Protein AF-A0A4C1YUB8-F1 (afdb_monomer)

Foldseek 3Di:
DDPPCVLPDPLVVQQPDPPPVSRDDPVRSCVRPVNVVVLVVCQQPPDPQWDDDPPDDIGGHPDSDDDDPDDDDCVVVVVCPDPVVVVVVVVVCVVPPPPPPPPDD

pLDDT: mean 71.72, std 16.88, range [38.31, 91.25]

InterPro domains:
  IPR011009 Protein kinase-like domain superfamily [SSF56112] (13-59)

Secondary structure (DSSP, 8-state):
----GGGGS-HHHHHS-SSGGGSPPHHHHHTSHHHHHHHHHIIIII-SS-EE-TTSPEE--S-SSPPPSS---GGGGGG--SHHHHHHHHHHGGGT-SSSSSS--

Radius of gyration: 21.72 Å; Cα contacts (8 Å, |Δi|>4): 40; chains: 1; bounding box: 48×28×66 Å

Mean predicted aligned error: 14.35 Å

Structure (mmCIF, N/CA/C/O backbone):
data_AF-A0A4C1YUB8-F1
#
_entry.id   AF-A0A4C1YUB8-F1
#
loop_
_atom_site.group_PDB
_atom_site.id
_atom_site.type_symbol
_atom_site.label_atom_id
_atom_site.label_alt_id
_atom_site.label_comp_i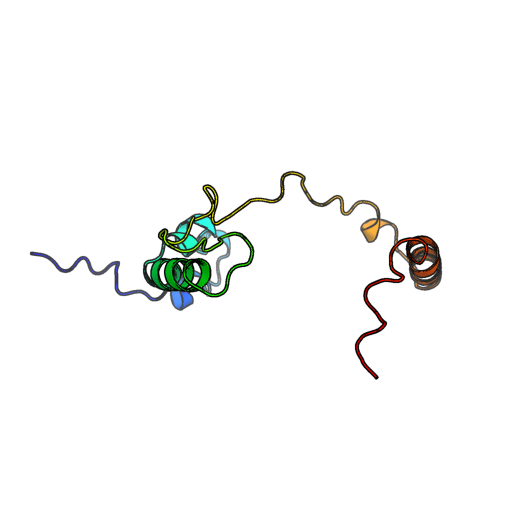d
_atom_site.label_asym_id
_atom_site.label_entity_id
_atom_site.label_seq_id
_atom_site.pdbx_PDB_ins_code
_atom_site.Cartn_x
_atom_site.Cartn_y
_atom_site.Cartn_z
_atom_site.occupancy
_atom_site.B_iso_or_equiv
_atom_site.auth_seq_id
_atom_site.auth_comp_id
_atom_site.auth_asym_id
_atom_site.auth_atom_id
_atom_site.pdbx_PDB_model_num
ATOM 1 N N . MET A 1 1 ? -12.375 3.817 -34.882 1.00 39.41 1 MET A N 1
ATOM 2 C CA . MET A 1 1 ? -11.783 3.456 -33.575 1.00 39.41 1 MET A CA 1
ATOM 3 C C . MET A 1 1 ? -12.308 4.416 -32.517 1.00 39.41 1 MET A C 1
ATOM 5 O O . MET A 1 1 ? -11.920 5.580 -32.511 1.00 39.41 1 MET A O 1
ATOM 9 N N . GLY A 1 2 ? -13.265 3.977 -31.698 1.00 42.62 2 GLY A N 1
ATOM 10 C CA . GLY A 1 2 ? -13.832 4.799 -30.629 1.00 42.62 2 GLY A CA 1
ATOM 11 C C . GLY A 1 2 ? -12.793 5.045 -29.542 1.00 42.62 2 GLY A C 1
ATOM 12 O O . GLY A 1 2 ? -12.220 4.102 -29.009 1.00 42.62 2 GLY A O 1
ATOM 13 N N . ARG A 1 3 ? -12.528 6.313 -29.221 1.00 48.56 3 ARG A N 1
ATOM 14 C CA . ARG A 1 3 ? -11.813 6.661 -27.992 1.00 48.56 3 ARG A CA 1
ATOM 15 C C . ARG A 1 3 ? -12.766 6.361 -26.837 1.00 48.56 3 ARG A C 1
ATOM 17 O O . ARG A 1 3 ? -13.753 7.073 -26.657 1.00 48.56 3 ARG A O 1
ATOM 24 N N . ASN A 1 4 ? -12.515 5.266 -26.127 1.00 43.66 4 ASN A N 1
ATOM 25 C CA . ASN A 1 4 ? -13.283 4.858 -24.956 1.00 43.66 4 ASN A CA 1
ATOM 26 C C . ASN A 1 4 ? -13.183 5.980 -23.914 1.00 43.66 4 ASN A C 1
ATOM 28 O O . ASN A 1 4 ? -12.116 6.226 -23.361 1.00 43.66 4 ASN A O 1
ATOM 32 N N . LYS A 1 5 ? -14.284 6.701 -23.675 1.00 45.94 5 LYS A N 1
ATOM 33 C CA . LYS A 1 5 ? -14.333 7.901 -22.814 1.00 45.94 5 LYS A CA 1
ATOM 34 C C . LYS A 1 5 ? -14.037 7.629 -21.326 1.00 45.94 5 LYS A C 1
ATOM 36 O O . LYS A 1 5 ? -14.067 8.552 -20.521 1.00 45.94 5 LYS A O 1
ATOM 41 N N . THR A 1 6 ? -13.751 6.385 -20.952 1.00 50.81 6 THR A N 1
ATOM 42 C CA . THR A 1 6 ? -13.399 5.955 -19.593 1.00 50.81 6 THR A CA 1
ATOM 43 C C . THR A 1 6 ? -11.931 6.189 -19.235 1.00 50.81 6 THR A C 1
ATOM 45 O O . THR A 1 6 ? -11.616 6.254 -18.054 1.00 50.81 6 THR A O 1
ATOM 48 N N . SER A 1 7 ? -11.036 6.408 -20.206 1.00 51.00 7 SER A N 1
ATOM 49 C CA . SER A 1 7 ? -9.611 6.685 -19.948 1.00 51.00 7 SER A CA 1
ATOM 50 C C . SER A 1 7 ? -9.310 8.135 -19.538 1.00 51.00 7 SER A C 1
ATOM 52 O O . SER A 1 7 ? -8.147 8.524 -19.480 1.00 51.00 7 SER A O 1
ATOM 54 N N . GLN A 1 8 ? -10.336 8.967 -19.331 1.00 49.91 8 GLN A N 1
ATOM 55 C CA . GLN A 1 8 ? -10.185 10.419 -19.189 1.00 49.91 8 GLN A CA 1
ATOM 56 C C . GLN A 1 8 ? -10.784 10.984 -17.894 1.00 49.91 8 GLN A C 1
ATOM 58 O O . GLN A 1 8 ? -10.786 12.198 -17.718 1.00 49.91 8 GLN A O 1
ATOM 63 N N . ILE A 1 9 ? -11.268 10.132 -16.983 1.00 56.59 9 ILE A N 1
ATOM 64 C CA . ILE A 1 9 ? -11.622 10.548 -15.619 1.00 56.59 9 ILE A CA 1
ATOM 65 C C . ILE A 1 9 ? -10.382 10.321 -14.755 1.00 56.59 9 ILE A C 1
ATOM 67 O O . ILE A 1 9 ? -10.076 9.164 -14.462 1.00 56.59 9 ILE A O 1
ATOM 71 N N . PRO A 1 10 ? -9.646 11.369 -14.353 1.00 60.22 10 PRO A N 1
ATOM 72 C CA . PRO A 1 10 ? -8.462 11.158 -13.545 1.00 60.22 10 PRO A CA 1
ATOM 73 C C . PRO A 1 10 ? -8.840 10.549 -12.186 1.00 60.22 10 PRO A C 1
ATOM 75 O O . PRO A 1 10 ? -9.907 10.820 -11.630 1.00 60.22 10 PRO A O 1
ATOM 78 N N . VAL A 1 11 ? -7.960 9.684 -11.669 1.00 56.22 11 VAL A N 1
ATOM 79 C CA . VAL A 1 11 ? -8.143 8.914 -10.420 1.00 56.22 11 VAL A CA 1
ATOM 80 C C . VAL A 1 11 ? -8.570 9.795 -9.237 1.00 56.22 11 VAL A C 1
ATOM 82 O O . VAL A 1 11 ? -9.312 9.350 -8.362 1.00 56.22 11 VAL A O 1
ATOM 85 N N . ASN A 1 12 ? -8.178 11.073 -9.244 1.00 57.78 12 ASN A N 1
ATOM 86 C CA . ASN A 1 12 ? -8.593 12.063 -8.252 1.00 57.78 12 ASN A CA 1
ATOM 87 C C . ASN A 1 12 ? -10.124 12.230 -8.151 1.00 57.78 12 ASN A C 1
ATOM 89 O O . ASN A 1 12 ? -10.627 12.371 -7.041 1.00 57.78 12 ASN A O 1
ATOM 93 N N . PHE A 1 13 ? -10.885 12.146 -9.245 1.00 57.53 13 PHE A N 1
ATOM 94 C CA . PHE A 1 13 ? -12.348 12.296 -9.205 1.00 57.53 13 PHE A CA 1
ATOM 95 C C . PHE A 1 13 ? -13.085 11.036 -8.732 1.00 57.53 13 PHE A C 1
ATOM 97 O O . PHE A 1 13 ? -14.236 11.132 -8.317 1.00 57.53 13 PHE A O 1
ATOM 104 N N . GLN A 1 14 ? -12.435 9.868 -8.752 1.00 63.88 14 GLN A N 1
ATOM 105 C CA . GLN A 1 14 ? -13.040 8.597 -8.324 1.00 63.88 14 GLN A CA 1
ATOM 106 C C . GLN A 1 14 ? -12.722 8.252 -6.858 1.00 63.88 14 GLN A C 1
ATOM 108 O O . GLN A 1 14 ? -13.462 7.512 -6.210 1.00 63.88 14 GLN A O 1
ATOM 113 N N . MET A 1 15 ? -11.649 8.829 -6.304 1.00 70.12 15 MET A N 1
ATOM 114 C CA . MET A 1 15 ? -11.330 8.745 -4.872 1.00 70.12 15 MET A CA 1
ATOM 115 C C . MET A 1 15 ? -12.129 9.751 -4.031 1.00 70.12 15 MET A C 1
ATOM 117 O O . MET A 1 15 ? -12.465 9.467 -2.881 1.00 70.12 15 MET A O 1
ATOM 121 N N . LEU A 1 16 ? -12.459 10.914 -4.601 1.00 78.06 16 LEU A N 1
ATOM 122 C CA . LEU A 1 16 ? -13.148 12.018 -3.921 1.00 78.06 16 LEU A CA 1
ATOM 123 C C . LEU A 1 16 ? -14.676 11.941 -4.061 1.00 78.06 16 LEU A C 1
ATOM 125 O O . LEU A 1 16 ? -15.353 12.950 -4.253 1.00 78.06 16 LEU A O 1
ATOM 129 N N . VAL A 1 17 ? -15.230 10.733 -3.966 1.00 81.25 17 VAL A N 1
ATOM 130 C CA . VAL A 1 17 ? -16.680 10.518 -3.954 1.00 81.25 17 VAL A CA 1
ATOM 131 C C . VAL A 1 17 ? -17.194 10.629 -2.517 1.00 81.25 17 VAL A C 1
ATOM 133 O O . VAL A 1 17 ? -16.629 10.030 -1.597 1.00 81.25 17 VAL A O 1
ATOM 136 N N . PHE A 1 18 ? -18.259 11.417 -2.330 1.00 78.88 18 PHE A N 1
ATOM 137 C CA . PHE A 1 18 ? -18.889 11.636 -1.023 1.00 78.88 18 PHE A CA 1
ATOM 138 C C . PHE A 1 18 ? -19.446 10.336 -0.435 1.00 78.88 18 PHE A C 1
ATOM 140 O O . PHE A 1 18 ? -19.241 10.035 0.736 1.00 78.88 18 PHE A O 1
ATOM 147 N N . ASP A 1 19 ? -20.126 9.557 -1.272 1.00 84.75 19 ASP A N 1
ATOM 148 C CA . ASP A 1 19 ? -20.629 8.238 -0.919 1.00 84.75 19 ASP A CA 1
ATOM 149 C C . ASP A 1 19 ? -19.461 7.230 -0.863 1.00 84.75 19 ASP A C 1
ATOM 151 O O . ASP A 1 19 ? -18.861 6.939 -1.906 1.00 84.75 19 ASP A O 1
ATOM 155 N N . PRO A 1 20 ? -19.118 6.680 0.318 1.00 83.88 20 PRO A N 1
ATOM 156 C CA . PRO A 1 20 ? -17.998 5.754 0.455 1.00 83.88 20 PRO A CA 1
ATOM 157 C C . PRO A 1 20 ? -18.229 4.444 -0.303 1.00 83.88 20 PRO A C 1
ATOM 159 O O . PRO A 1 20 ? -17.256 3.825 -0.724 1.00 83.88 20 PRO A O 1
ATOM 162 N N . ALA A 1 21 ? -19.486 4.041 -0.526 1.00 82.88 21 ALA A N 1
ATOM 163 C CA . ALA A 1 21 ? -19.806 2.826 -1.275 1.00 82.88 21 ALA A CA 1
ATOM 164 C C . ALA A 1 21 ? -19.549 2.979 -2.783 1.00 82.88 21 ALA A C 1
ATOM 166 O O . ALA A 1 21 ? -19.413 1.986 -3.491 1.00 82.88 21 ALA A O 1
ATOM 167 N N . LYS A 1 22 ? -19.468 4.220 -3.277 1.00 81.88 22 LYS A N 1
ATOM 168 C CA . LYS A 1 22 ? -19.181 4.547 -4.683 1.00 81.88 22 LYS A CA 1
ATOM 169 C C . LYS A 1 22 ? -17.727 4.960 -4.914 1.00 81.88 22 LYS A C 1
ATOM 171 O O . LYS A 1 22 ? -17.372 5.317 -6.036 1.00 81.88 22 LYS A O 1
ATOM 176 N N . ARG A 1 23 ? -16.896 4.956 -3.867 1.00 86.50 23 ARG A N 1
ATOM 177 C CA . ARG A 1 23 ? -15.466 5.253 -3.970 1.00 86.50 23 ARG A CA 1
ATOM 178 C C . ARG A 1 23 ? -14.756 4.094 -4.666 1.00 86.50 23 ARG A C 1
ATOM 180 O O . ARG A 1 23 ? -15.024 2.934 -4.363 1.00 86.50 23 ARG A O 1
ATOM 187 N N . ILE A 1 24 ? -13.836 4.419 -5.569 1.00 84.38 24 ILE A N 1
ATOM 188 C CA . ILE A 1 24 ? -12.985 3.424 -6.230 1.00 84.38 24 ILE A CA 1
ATOM 189 C C . ILE A 1 24 ? -12.246 2.557 -5.199 1.00 84.38 24 ILE A C 1
ATOM 191 O O . ILE A 1 24 ? -11.762 3.065 -4.181 1.00 84.38 24 ILE A O 1
ATOM 195 N N . SER A 1 25 ? -12.164 1.249 -5.454 1.00 85.50 25 SER A N 1
ATOM 196 C CA . SER A 1 25 ? -11.392 0.344 -4.604 1.00 85.50 25 SER A CA 1
ATOM 197 C C . SER A 1 25 ? -9.889 0.592 -4.770 1.00 85.50 25 SER A C 1
ATOM 199 O O . SER A 1 25 ? -9.437 1.120 -5.786 1.00 85.50 25 SER A O 1
ATOM 201 N N . VAL A 1 26 ? -9.084 0.200 -3.778 1.00 84.31 26 VAL A N 1
ATOM 202 C CA . VAL A 1 26 ? -7.618 0.338 -3.867 1.00 84.31 26 VAL A CA 1
ATOM 203 C C . VAL A 1 26 ? -7.063 -0.468 -5.044 1.00 84.31 26 VAL A C 1
ATOM 205 O O . VAL A 1 26 ? -6.180 0.014 -5.745 1.00 84.31 26 VAL A O 1
ATOM 208 N N . VAL A 1 27 ? -7.620 -1.654 -5.302 1.00 85.38 27 VAL A N 1
ATOM 209 C CA . VAL A 1 27 ? -7.205 -2.523 -6.412 1.00 85.38 27 VAL A CA 1
ATOM 210 C C . VAL A 1 27 ? -7.466 -1.842 -7.756 1.00 85.38 27 VAL A C 1
ATOM 212 O O . VAL A 1 27 ? -6.570 -1.765 -8.594 1.00 85.38 27 VAL A O 1
ATOM 215 N N . ASP A 1 28 ? -8.658 -1.268 -7.932 1.00 83.44 28 ASP A N 1
ATOM 216 C CA . ASP A 1 28 ? -9.023 -0.565 -9.167 1.00 83.44 28 ASP A CA 1
ATOM 217 C C . ASP A 1 28 ? -8.215 0.727 -9.349 1.00 83.44 28 ASP A C 1
ATOM 219 O O . ASP A 1 28 ? -7.847 1.090 -10.466 1.00 83.44 28 ASP A O 1
ATOM 223 N N . ALA A 1 29 ? -7.891 1.417 -8.251 1.00 84.44 29 ALA A N 1
ATOM 224 C CA . ALA A 1 2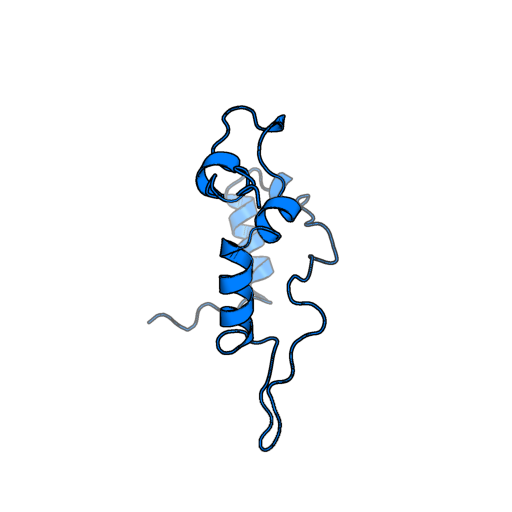9 ? -7.039 2.598 -8.290 1.00 84.44 29 ALA A CA 1
ATOM 225 C C . ALA A 1 29 ? -5.607 2.249 -8.729 1.00 84.44 29 ALA A C 1
ATOM 227 O O . ALA A 1 29 ? -5.057 2.935 -9.591 1.00 84.44 29 ALA A O 1
ATOM 228 N N . LEU A 1 30 ? -5.019 1.174 -8.191 1.00 82.00 30 LEU A N 1
ATOM 229 C CA . LEU A 1 30 ? -3.669 0.701 -8.542 1.00 82.00 30 LEU A CA 1
ATOM 230 C C . LEU A 1 30 ? -3.565 0.171 -9.981 1.00 82.00 30 LEU A C 1
ATOM 232 O O . LEU A 1 30 ? -2.483 0.193 -10.573 1.00 82.00 30 LEU A O 1
ATOM 236 N N . ALA A 1 31 ? -4.680 -0.270 -10.566 1.00 83.75 31 ALA A N 1
ATOM 237 C CA . ALA A 1 31 ? -4.763 -0.661 -11.972 1.00 83.75 31 ALA A CA 1
ATOM 238 C C . ALA A 1 31 ? -4.837 0.539 -12.940 1.00 83.75 31 ALA A C 1
ATOM 240 O O . ALA A 1 31 ? -4.838 0.355 -14.156 1.00 83.75 31 ALA A O 1
ATOM 241 N N . HIS A 1 32 ? -4.909 1.776 -12.437 1.00 81.88 32 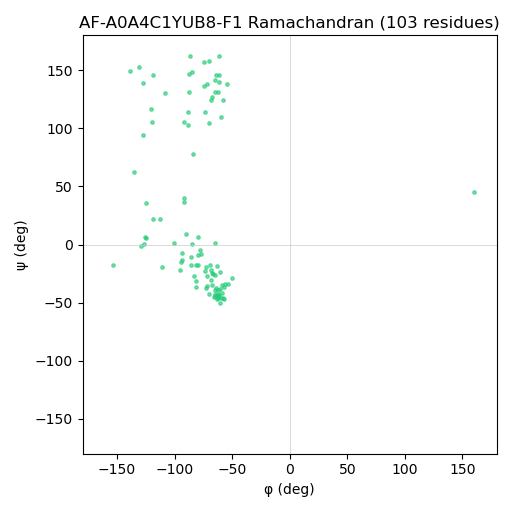HIS A N 1
ATOM 242 C CA . HIS A 1 32 ? -5.036 2.950 -13.291 1.00 81.88 32 HIS A CA 1
ATOM 243 C C . HIS A 1 32 ? -3.706 3.290 -14.004 1.00 81.88 32 HIS A C 1
ATOM 245 O O . HIS A 1 32 ? -2.670 3.373 -13.334 1.00 81.88 32 HIS A O 1
ATOM 251 N N . PRO A 1 33 ? -3.713 3.622 -15.316 1.00 82.50 33 PRO A N 1
ATOM 252 C CA . PRO A 1 33 ? -2.494 3.863 -16.108 1.00 82.50 33 PRO A CA 1
ATOM 253 C C . PRO A 1 33 ? -1.531 4.898 -15.508 1.00 82.50 33 PRO A C 1
ATOM 255 O O . PRO A 1 33 ? -0.314 4.770 -15.588 1.00 82.50 33 PRO A O 1
ATOM 258 N N . TYR A 1 34 ? -2.083 5.914 -14.839 1.00 82.19 34 TYR A N 1
ATOM 259 C CA . TYR A 1 34 ? -1.296 6.935 -14.140 1.00 82.19 34 TYR A CA 1
ATOM 260 C C . TYR A 1 34 ? -0.371 6.352 -13.054 1.00 82.19 34 TYR A C 1
ATOM 262 O O . TYR A 1 34 ? 0.772 6.786 -12.910 1.00 82.19 34 TYR A O 1
ATOM 270 N N . LEU A 1 35 ? -0.858 5.377 -12.279 1.00 82.38 35 LEU A N 1
ATOM 271 C CA . LEU A 1 35 ? -0.064 4.727 -11.234 1.00 82.38 35 LEU A CA 1
ATOM 272 C C . LEU A 1 35 ? 0.815 3.613 -11.802 1.00 82.38 35 LEU A C 1
ATOM 274 O O . LEU A 1 35 ? 1.899 3.383 -11.272 1.00 82.38 35 LEU A O 1
ATOM 278 N N . GLU A 1 36 ? 0.417 2.990 -12.912 1.00 82.00 36 GLU A N 1
ATOM 279 C CA . GLU A 1 36 ? 1.237 2.005 -13.619 1.00 82.00 36 GLU A CA 1
ATOM 280 C C . GLU A 1 36 ? 2.577 2.597 -14.093 1.00 82.00 36 GLU A C 1
ATOM 282 O O . GLU A 1 36 ? 3.638 2.026 -13.821 1.00 82.00 36 GLU A O 1
ATOM 287 N N . GLU A 1 37 ? 2.562 3.790 -14.697 1.00 84.12 37 GLU A N 1
ATOM 288 C CA . GLU A 1 37 ? 3.790 4.505 -15.084 1.00 84.12 37 GLU A CA 1
ATOM 289 C C . GLU A 1 37 ? 4.655 4.896 -13.875 1.00 84.12 37 GLU A C 1
ATOM 291 O O . GLU A 1 37 ? 5.890 4.872 -13.933 1.00 84.12 37 GLU A O 1
ATOM 296 N N . GLY A 1 38 ? 4.019 5.284 -12.765 1.00 86.00 38 GLY A N 1
ATOM 297 C CA . GLY A 1 38 ? 4.708 5.591 -11.510 1.00 86.00 38 GLY A CA 1
ATOM 298 C C . GLY A 1 38 ? 5.393 4.359 -10.916 1.00 86.00 38 GLY A C 1
ATOM 299 O O . GLY A 1 38 ? 6.565 4.424 -10.537 1.00 86.00 38 GLY A O 1
ATOM 300 N N . ARG A 1 39 ? 4.688 3.224 -10.909 1.00 89.19 39 ARG A N 1
ATOM 301 C CA . ARG A 1 39 ? 5.160 1.928 -10.414 1.00 89.19 39 ARG A CA 1
ATOM 302 C C . ARG A 1 39 ? 6.382 1.455 -11.194 1.00 89.19 39 ARG A C 1
ATOM 304 O O . ARG A 1 39 ? 7.414 1.169 -10.589 1.00 89.19 39 ARG A O 1
ATOM 311 N N . LEU A 1 40 ? 6.320 1.461 -12.527 1.00 87.12 40 LEU A N 1
ATOM 312 C CA . LEU A 1 40 ? 7.458 1.067 -13.367 1.00 87.12 40 LEU A CA 1
ATOM 313 C C . LEU A 1 40 ? 8.699 1.925 -13.096 1.00 87.12 40 LEU A C 1
ATOM 315 O O . LEU A 1 40 ? 9.789 1.387 -12.887 1.00 87.12 40 LEU A O 1
ATOM 319 N N . ARG A 1 41 ? 8.538 3.253 -13.018 1.00 89.38 41 ARG A N 1
ATOM 320 C CA . ARG A 1 41 ? 9.655 4.157 -12.705 1.00 89.38 41 ARG A CA 1
ATOM 321 C C . ARG A 1 41 ? 10.232 3.894 -11.320 1.00 89.38 41 ARG A C 1
ATOM 323 O O . ARG A 1 41 ? 11.450 3.757 -11.197 1.00 89.38 41 ARG A O 1
ATOM 330 N N . TYR A 1 42 ? 9.385 3.740 -10.303 1.00 91.19 42 TYR A N 1
ATOM 331 C CA . TYR A 1 42 ? 9.835 3.433 -8.947 1.00 91.19 42 TYR A CA 1
ATOM 332 C C . TYR A 1 42 ? 10.674 2.148 -8.908 1.00 91.19 42 TYR A C 1
ATOM 334 O O . TYR A 1 42 ? 11.785 2.146 -8.370 1.00 91.19 42 TYR A O 1
ATOM 342 N N . HIS A 1 43 ? 10.202 1.078 -9.551 1.00 91.25 43 HIS A N 1
ATOM 343 C CA . HIS A 1 43 ? 10.923 -0.193 -9.570 1.00 91.25 43 HIS A CA 1
ATOM 344 C C . HIS A 1 43 ? 12.162 -0.192 -10.460 1.00 91.25 43 HIS A C 1
ATOM 346 O O . HIS A 1 43 ? 13.075 -0.971 -10.194 1.00 91.25 43 HIS A O 1
ATOM 352 N N . SER A 1 44 ? 12.241 0.694 -11.458 1.00 89.69 44 SER A N 1
ATOM 353 C CA . SER A 1 44 ? 13.408 0.824 -12.340 1.00 89.69 44 SER A CA 1
ATOM 354 C C . SER A 1 44 ? 14.634 1.451 -11.672 1.00 89.69 44 SER A C 1
ATOM 356 O O . SER A 1 44 ? 15.755 1.149 -12.082 1.00 89.69 44 SER A O 1
ATOM 358 N N . CYS A 1 45 ? 14.461 2.290 -10.640 1.00 84.94 45 CYS A N 1
ATOM 359 C CA . CYS A 1 45 ? 15.603 3.010 -10.061 1.00 84.94 45 CYS A CA 1
ATOM 360 C C . CYS A 1 45 ? 15.503 3.424 -8.585 1.00 84.94 45 CYS A C 1
ATOM 362 O O . CYS A 1 45 ? 16.542 3.699 -7.994 1.00 84.94 45 CYS A O 1
ATOM 364 N N . MET A 1 46 ? 14.322 3.453 -7.963 1.00 90.06 46 MET A N 1
ATOM 365 C CA . MET A 1 46 ? 14.141 4.036 -6.619 1.00 90.06 46 MET A CA 1
ATOM 366 C C . MET A 1 46 ? 13.824 3.003 -5.534 1.00 90.06 46 MET A C 1
ATOM 368 O O . MET A 1 46 ? 13.964 3.283 -4.343 1.00 90.06 46 MET A O 1
ATOM 372 N N . CYS A 1 47 ? 13.365 1.818 -5.926 1.00 90.81 47 CYS A N 1
ATOM 373 C CA . CYS A 1 47 ? 12.976 0.781 -4.985 1.00 90.81 47 CYS A CA 1
ATOM 374 C C . CYS A 1 47 ? 14.189 0.094 -4.331 1.00 90.81 47 CYS A C 1
ATOM 376 O O . CYS A 1 47 ? 15.283 0.036 -4.895 1.00 90.81 47 CYS A O 1
ATOM 378 N N . LYS A 1 48 ? 13.952 -0.496 -3.154 1.00 88.06 48 LYS A N 1
ATOM 379 C CA . LYS A 1 48 ? 14.905 -1.389 -2.467 1.00 88.06 48 LYS A CA 1
ATOM 380 C C . LYS A 1 48 ? 14.678 -2.872 -2.781 1.00 88.06 48 LYS A C 1
ATOM 382 O O . LYS A 1 48 ? 15.514 -3.698 -2.446 1.00 88.06 48 LYS A O 1
ATOM 387 N N . CYS A 1 49 ? 13.540 -3.214 -3.387 1.00 89.19 49 CYS A N 1
ATOM 388 C CA . CYS A 1 49 ? 13.152 -4.595 -3.685 1.00 89.19 49 CYS A CA 1
ATOM 389 C C . CYS A 1 49 ? 13.711 -5.127 -5.015 1.00 89.19 49 CYS A C 1
ATOM 391 O O . CYS A 1 49 ? 13.610 -6.319 -5.276 1.00 89.19 49 CYS A O 1
ATOM 393 N N . CYS A 1 50 ? 14.279 -4.268 -5.866 1.00 90.81 50 CYS A N 1
ATOM 394 C CA . CYS A 1 50 ? 14.902 -4.661 -7.132 1.00 90.81 50 CYS A CA 1
ATOM 395 C C . CYS A 1 50 ? 16.380 -4.277 -7.107 1.00 90.81 50 CYS A C 1
ATOM 397 O O . CYS A 1 50 ? 16.741 -3.238 -6.552 1.00 90.81 50 CYS A O 1
ATOM 399 N N . TYR A 1 51 ? 17.226 -5.084 -7.740 1.00 89.62 51 TYR A N 1
ATOM 400 C CA . TYR A 1 51 ? 18.668 -4.856 -7.775 1.00 89.62 51 TYR A CA 1
ATOM 401 C C . TYR A 1 51 ? 19.206 -4.956 -9.201 1.00 89.62 51 TYR A C 1
ATOM 403 O O . TYR A 1 51 ? 18.652 -5.646 -10.054 1.00 89.62 51 TYR A O 1
ATOM 411 N N . SER A 1 52 ? 20.308 -4.260 -9.458 1.00 87.81 52 SER A N 1
ATOM 412 C CA . SER A 1 52 ? 21.059 -4.374 -10.707 1.00 87.81 52 SER A CA 1
ATOM 413 C C . SER A 1 52 ? 22.365 -5.108 -10.419 1.00 87.81 52 SER A C 1
ATOM 415 O O . SER A 1 52 ? 23.072 -4.740 -9.484 1.00 87.81 52 SER A O 1
ATOM 417 N N . SER A 1 53 ? 22.690 -6.134 -11.205 1.00 83.19 53 SER A N 1
ATOM 418 C CA . SER A 1 53 ? 23.969 -6.846 -11.120 1.00 83.19 53 SER A CA 1
ATOM 419 C C . SER A 1 53 ? 24.692 -6.706 -12.462 1.00 83.19 53 SER A C 1
ATOM 421 O O . SER A 1 53 ? 24.259 -7.319 -13.434 1.00 83.19 53 SER A O 1
ATOM 423 N N . PRO A 1 54 ? 25.744 -5.871 -12.578 1.00 79.81 54 PRO A N 1
ATOM 424 C CA . PRO A 1 54 ? 26.512 -5.763 -13.820 1.00 79.81 54 PRO A CA 1
ATOM 425 C C . PRO A 1 54 ? 27.165 -7.112 -14.178 1.00 79.81 54 PRO A C 1
ATOM 427 O O . PRO A 1 54 ? 27.669 -7.774 -13.270 1.00 79.81 54 PRO A O 1
ATOM 430 N N . PRO A 1 55 ? 27.204 -7.538 -15.459 1.00 76.62 55 PRO A N 1
ATOM 431 C CA . PRO A 1 55 ? 26.829 -6.826 -16.690 1.00 76.62 55 PRO A CA 1
ATOM 432 C C . PRO A 1 55 ? 25.351 -6.999 -17.099 1.00 76.62 55 PRO A C 1
ATOM 434 O O . PRO A 1 55 ? 24.972 -6.636 -18.211 1.00 76.62 55 PRO A O 1
ATOM 437 N N . ALA A 1 56 ? 24.522 -7.591 -16.240 1.00 69.25 56 ALA A N 1
ATOM 438 C CA . ALA A 1 56 ? 23.151 -7.968 -16.550 1.00 69.25 56 ALA A CA 1
ATOM 439 C C . ALA A 1 56 ? 22.133 -6.835 -16.320 1.00 69.25 56 ALA A C 1
ATOM 441 O O . ALA A 1 56 ? 22.376 -5.844 -15.624 1.00 69.25 56 ALA A O 1
ATOM 442 N N . ALA A 1 57 ? 20.959 -7.017 -16.930 1.00 80.88 57 ALA A N 1
ATOM 443 C CA . ALA A 1 57 ? 19.789 -6.170 -16.739 1.00 80.88 57 ALA A CA 1
ATOM 444 C C . ALA A 1 57 ? 19.292 -6.191 -15.278 1.00 80.88 57 ALA A C 1
ATOM 446 O O . ALA A 1 57 ? 19.618 -7.079 -14.491 1.00 80.88 57 ALA A O 1
ATOM 447 N N . ARG A 1 58 ? 18.480 -5.195 -14.907 1.00 86.12 58 ARG A N 1
ATOM 448 C CA . ARG A 1 58 ? 17.889 -5.083 -13.566 1.00 86.12 58 ARG A CA 1
ATOM 449 C C . ARG A 1 58 ? 16.978 -6.279 -13.266 1.00 86.12 58 ARG A C 1
ATOM 451 O O . ARG A 1 58 ? 16.099 -6.602 -14.061 1.00 86.12 58 ARG A O 1
ATOM 458 N N . HIS A 1 59 ? 17.154 -6.885 -12.097 1.00 89.19 59 HIS A N 1
ATOM 459 C CA . HIS A 1 59 ? 16.300 -7.952 -11.588 1.00 89.19 59 HIS A CA 1
ATOM 460 C C . HIS A 1 59 ? 15.136 -7.343 -10.805 1.00 89.19 59 HIS A C 1
ATOM 462 O O . HIS A 1 59 ? 15.336 -6.709 -9.764 1.00 89.19 59 HIS A O 1
ATOM 468 N N . TYR A 1 60 ? 13.922 -7.518 -11.325 1.00 90.38 60 TYR A N 1
ATOM 469 C CA . TYR A 1 60 ? 12.697 -7.039 -10.692 1.00 90.38 60 TYR A CA 1
ATOM 470 C C . TYR A 1 60 ? 12.180 -8.035 -9.652 1.00 90.38 60 TYR A C 1
ATOM 472 O O . TYR A 1 60 ? 12.347 -9.245 -9.796 1.00 90.38 60 TYR A O 1
ATOM 480 N N . SER A 1 61 ? 11.543 -7.510 -8.604 1.00 88.06 61 SER A N 1
ATOM 481 C CA . SER A 1 61 ? 10.847 -8.336 -7.615 1.00 88.06 61 SER A CA 1
ATOM 482 C C . SER A 1 61 ? 9.660 -9.043 -8.284 1.00 88.06 61 SER A C 1
ATOM 484 O O . SER A 1 61 ? 8.991 -8.411 -9.105 1.00 88.06 61 SER A O 1
ATOM 486 N N . PRO A 1 62 ? 9.369 -10.313 -7.946 1.00 85.50 62 PRO A N 1
ATOM 487 C CA . PRO A 1 62 ? 8.193 -11.015 -8.464 1.00 85.50 62 PRO A CA 1
ATOM 488 C C . PRO A 1 62 ? 6.881 -10.413 -7.947 1.00 85.50 62 PRO A C 1
ATOM 490 O O . PRO A 1 62 ? 5.855 -10.529 -8.609 1.00 85.50 62 PRO A O 1
ATOM 493 N N . ASP A 1 63 ? 6.929 -9.758 -6.786 1.00 87.25 63 ASP A N 1
ATOM 494 C CA . ASP A 1 63 ? 5.813 -9.023 -6.205 1.00 87.25 63 ASP A CA 1
ATOM 495 C C . ASP A 1 63 ? 6.209 -7.555 -6.016 1.00 87.25 63 ASP A C 1
ATOM 497 O O . ASP A 1 63 ? 7.173 -7.227 -5.310 1.00 87.25 63 ASP A O 1
ATOM 501 N N . LEU A 1 64 ? 5.499 -6.678 -6.721 1.00 84.44 64 LEU A N 1
ATOM 502 C CA . LEU A 1 64 ? 5.706 -5.232 -6.695 1.00 84.44 64 LEU A CA 1
ATOM 503 C C . LEU A 1 64 ? 4.769 -4.543 -5.691 1.00 84.44 64 LEU A C 1
ATOM 505 O O . LEU A 1 64 ? 5.021 -3.397 -5.323 1.00 84.44 64 LEU A O 1
ATOM 509 N N . GLU A 1 65 ? 3.731 -5.241 -5.220 1.00 84.06 65 GLU A N 1
ATOM 510 C CA . GLU A 1 65 ? 2.690 -4.717 -4.331 1.00 84.06 65 GLU A CA 1
ATOM 511 C C . GLU A 1 65 ? 2.397 -5.711 -3.190 1.00 84.06 65 GLU A C 1
ATOM 513 O O . GLU A 1 65 ? 1.276 -6.211 -3.055 1.00 84.06 65 GLU A O 1
ATOM 518 N N . PRO A 1 66 ? 3.395 -5.995 -2.330 1.00 84.62 66 PRO A N 1
ATOM 519 C CA . PRO A 1 66 ? 3.231 -6.967 -1.264 1.00 84.62 66 PRO A CA 1
ATOM 520 C C . PRO A 1 66 ? 2.182 -6.506 -0.258 1.00 84.62 66 PRO A C 1
AT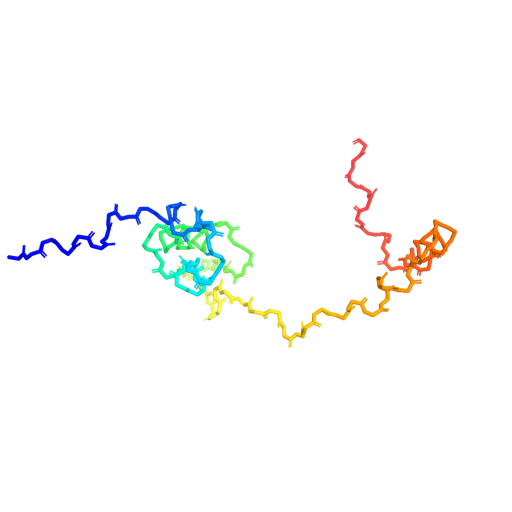OM 522 O O . PRO A 1 66 ? 2.217 -5.389 0.264 1.00 84.62 66 PRO A O 1
ATOM 525 N N . THR A 1 67 ? 1.261 -7.411 0.057 1.00 86.00 67 THR A N 1
ATOM 526 C CA . THR A 1 67 ? 0.263 -7.198 1.106 1.00 86.00 67 THR A CA 1
ATOM 527 C C . THR A 1 67 ? 0.820 -7.636 2.456 1.00 86.00 67 THR A C 1
ATOM 529 O O . THR A 1 67 ? 1.601 -8.585 2.549 1.00 86.00 67 THR A O 1
ATOM 532 N N . ALA A 1 68 ? 0.416 -6.951 3.529 1.00 85.31 68 ALA A N 1
ATOM 533 C CA . ALA A 1 68 ? 0.772 -7.366 4.878 1.00 85.31 68 ALA A CA 1
ATOM 534 C C . ALA A 1 68 ? 0.265 -8.803 5.131 1.00 85.31 68 ALA A C 1
ATOM 536 O O . ALA A 1 68 ? -0.935 -9.049 5.001 1.00 85.31 68 ALA A O 1
ATOM 537 N N . PRO A 1 69 ? 1.140 -9.750 5.516 1.00 86.38 69 PRO A N 1
ATOM 538 C CA . PRO A 1 69 ? 0.751 -11.153 5.670 1.00 86.38 69 PRO A CA 1
ATOM 539 C C . PRO A 1 69 ? -0.195 -11.379 6.854 1.00 86.38 69 PRO A C 1
ATOM 541 O O . PRO A 1 69 ? -0.917 -12.370 6.893 1.00 86.38 69 PRO A O 1
ATOM 544 N N . HIS A 1 70 ? -0.196 -10.462 7.823 1.00 86.38 70 HIS A N 1
ATOM 545 C CA . HIS A 1 70 ? -1.038 -10.524 9.008 1.00 86.38 70 HIS A CA 1
ATOM 546 C C . HIS A 1 70 ? -1.801 -9.215 9.161 1.00 86.38 70 HIS A C 1
ATOM 548 O O . HIS A 1 70 ? -1.238 -8.132 8.979 1.00 86.38 70 HIS A O 1
ATOM 554 N N . ALA A 1 71 ? -3.075 -9.322 9.538 1.00 85.88 71 ALA A N 1
ATOM 555 C CA . ALA A 1 71 ? -3.861 -8.166 9.929 1.00 85.88 71 ALA A CA 1
ATOM 556 C C . ALA A 1 71 ? -3.231 -7.493 11.154 1.00 85.88 71 ALA A C 1
ATOM 558 O O . ALA A 1 71 ? -2.671 -8.144 12.040 1.00 85.88 71 ALA A O 1
ATOM 559 N N . PHE A 1 72 ? -3.340 -6.172 11.216 1.00 84.19 72 PHE A N 1
ATOM 560 C CA . PHE A 1 72 ? -2.884 -5.436 12.381 1.00 84.19 72 PHE A CA 1
ATOM 561 C C . PHE A 1 72 ? -3.763 -5.763 13.598 1.00 84.19 72 PHE A C 1
ATOM 563 O O . PHE A 1 72 ? -4.985 -5.640 13.544 1.00 84.19 72 PHE A O 1
ATOM 570 N N . HIS A 1 73 ? -3.139 -6.170 14.706 1.00 82.56 73 HIS A N 1
ATOM 571 C CA . HIS A 1 73 ? -3.832 -6.418 15.968 1.00 82.56 73 HIS A CA 1
ATOM 572 C C . HIS A 1 73 ? -3.917 -5.129 16.800 1.00 82.56 73 HIS A C 1
ATOM 574 O O . HIS A 1 73 ? -2.961 -4.753 17.478 1.00 82.56 73 HIS A O 1
ATOM 580 N N . ASP A 1 74 ? -5.089 -4.496 16.812 1.00 81.75 74 ASP A N 1
ATOM 581 C CA . ASP A 1 74 ? -5.379 -3.234 17.519 1.00 81.75 74 ASP A CA 1
ATOM 582 C C . ASP A 1 74 ? -5.774 -3.416 19.003 1.00 81.75 74 ASP A C 1
ATOM 584 O O . ASP A 1 74 ? -6.049 -2.457 19.728 1.00 81.75 74 ASP A O 1
ATOM 588 N N . SER A 1 75 ? -5.799 -4.661 19.490 1.00 78.62 75 SER A N 1
ATOM 589 C CA . SER A 1 75 ? -6.312 -4.997 20.827 1.00 78.62 75 SER A CA 1
ATOM 590 C C . SER A 1 75 ? -5.567 -4.313 21.980 1.00 78.62 75 SER A C 1
ATOM 592 O O . SER A 1 75 ? -6.127 -4.164 23.067 1.00 78.62 75 SER A O 1
ATOM 594 N N . TRP A 1 76 ? -4.312 -3.912 21.762 1.00 70.50 76 TRP A N 1
ATOM 595 C CA . TRP A 1 76 ? -3.513 -3.167 22.731 1.00 70.50 76 TRP A CA 1
ATOM 596 C C . TRP A 1 76 ? -3.834 -1.666 22.708 1.00 70.50 76 TRP A C 1
ATOM 598 O O . TRP A 1 76 ? -3.884 -1.055 23.773 1.00 70.50 76 TRP A O 1
ATOM 608 N N . GLU A 1 77 ? -4.116 -1.087 21.537 1.00 75.81 77 GLU A N 1
ATOM 609 C CA . GLU A 1 77 ? -4.472 0.333 21.385 1.00 75.81 77 GLU A CA 1
ATOM 610 C C . GLU A 1 77 ? -5.790 0.635 22.087 1.00 75.81 77 GLU A C 1
ATOM 612 O O . GLU A 1 77 ? -5.895 1.587 22.856 1.00 75.81 77 GLU A O 1
ATOM 617 N N . ARG A 1 78 ? -6.769 -0.261 21.939 1.00 70.88 78 ARG A N 1
ATOM 618 C CA . ARG A 1 78 ? -8.069 -0.154 22.617 1.00 70.88 78 ARG A CA 1
ATOM 619 C C . ARG A 1 78 ? -7.998 -0.225 24.145 1.00 70.88 78 ARG A C 1
ATOM 621 O O . ARG A 1 78 ? -8.956 0.160 24.807 1.00 70.88 78 ARG A O 1
ATOM 628 N N . LYS A 1 79 ? -6.900 -0.730 24.718 1.00 71.50 79 LYS A N 1
ATOM 629 C CA . LYS A 1 79 ? -6.707 -0.853 26.178 1.00 71.50 79 LYS A CA 1
ATOM 630 C C . LYS A 1 79 ? -5.973 0.346 26.786 1.00 71.50 79 LYS A C 1
ATOM 632 O O . LYS A 1 79 ? -5.866 0.436 28.009 1.00 71.50 79 LYS A O 1
ATOM 637 N N . LEU A 1 80 ? -5.473 1.264 25.958 1.00 64.25 80 LEU A N 1
ATOM 638 C CA . LEU A 1 80 ? -4.791 2.482 26.385 1.00 64.25 80 LEU A CA 1
ATOM 639 C C . LEU A 1 80 ? -5.810 3.581 26.703 1.00 64.25 80 LEU A C 1
ATOM 641 O O . LEU A 1 80 ? -6.031 4.495 25.917 1.00 64.25 80 LEU A O 1
ATOM 645 N N . ALA A 1 81 ? -6.434 3.489 27.876 1.00 69.56 81 ALA A N 1
ATOM 646 C CA . ALA A 1 81 ? 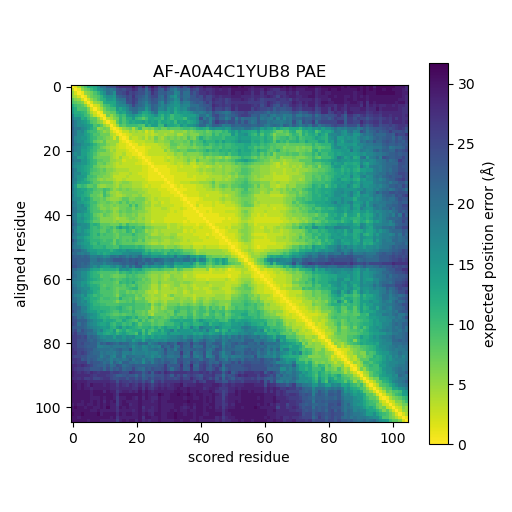-7.468 4.436 28.296 1.00 69.56 81 ALA A CA 1
ATOM 647 C C . ALA A 1 81 ? -6.906 5.701 28.972 1.00 69.56 81 ALA A C 1
ATOM 649 O O . ALA A 1 81 ? -7.610 6.700 29.095 1.00 69.56 81 ALA A O 1
ATOM 650 N N . THR A 1 82 ? -5.650 5.680 29.439 1.00 70.19 82 THR A N 1
ATOM 651 C CA . THR A 1 82 ? -5.069 6.793 30.208 1.00 70.19 82 THR A CA 1
ATOM 652 C C . THR A 1 82 ? -3.623 7.105 29.825 1.00 70.19 82 THR A C 1
ATOM 654 O O . THR A 1 82 ? -2.829 6.221 29.498 1.00 70.19 82 THR A O 1
ATOM 657 N N . VAL A 1 83 ? -3.242 8.382 29.950 1.00 67.00 83 VAL A N 1
ATOM 658 C CA 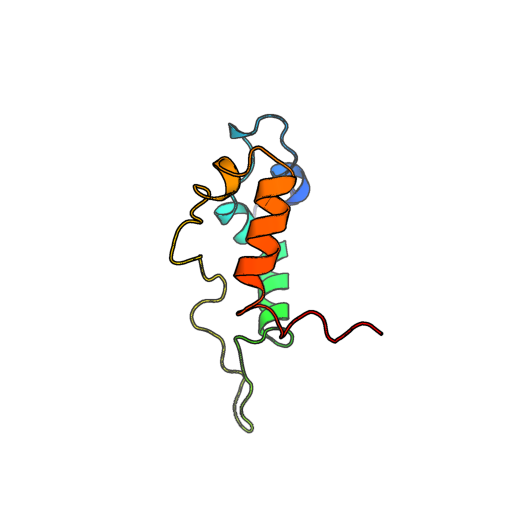. VAL A 1 83 ? -1.878 8.882 29.675 1.00 67.00 83 VAL A CA 1
ATOM 659 C C . VAL A 1 83 ? -0.812 8.142 30.500 1.00 67.00 83 VAL A C 1
ATOM 661 O O . VAL A 1 83 ? 0.286 7.884 30.006 1.00 67.00 83 VAL A O 1
ATOM 664 N N . HIS A 1 84 ? -1.143 7.728 31.727 1.00 66.31 84 HIS A N 1
ATOM 665 C CA . HIS A 1 84 ? -0.256 6.950 32.599 1.00 66.31 84 HIS A CA 1
ATOM 666 C C . HIS A 1 84 ? 0.065 5.556 32.028 1.00 66.31 84 HIS A C 1
ATOM 668 O O . HIS A 1 84 ? 1.219 5.127 32.076 1.00 66.31 84 HIS A O 1
ATOM 674 N N . GLN A 1 85 ? -0.916 4.879 31.418 1.00 62.16 85 GLN A N 1
ATOM 675 C CA . GLN A 1 85 ? -0.717 3.582 30.757 1.00 62.16 85 GLN A CA 1
ATOM 676 C C . GLN A 1 85 ? 0.117 3.724 29.477 1.00 62.16 85 GLN A C 1
ATOM 678 O O . GLN A 1 85 ? 1.050 2.951 29.264 1.00 62.16 85 GLN A O 1
ATOM 683 N N . VAL A 1 86 ? -0.152 4.752 28.663 1.00 61.38 86 VAL A N 1
ATOM 684 C CA . VAL A 1 86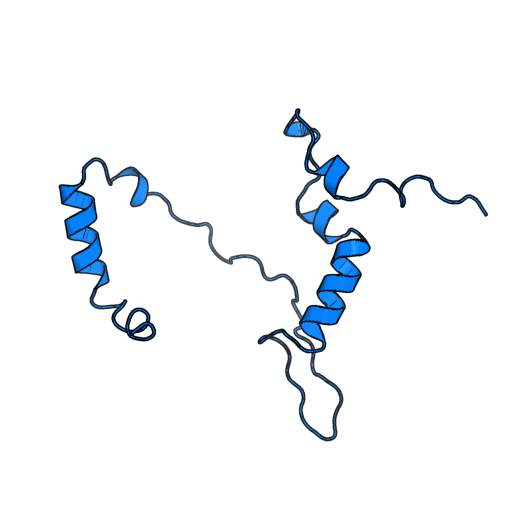 ? 0.608 5.029 27.427 1.00 61.38 86 VAL A CA 1
ATOM 685 C C . VAL A 1 86 ? 2.080 5.304 27.741 1.00 61.38 86 VAL A C 1
ATOM 687 O O . VAL A 1 86 ? 2.973 4.757 27.089 1.00 61.38 86 VAL A O 1
ATOM 690 N N . LYS A 1 87 ? 2.346 6.106 28.783 1.00 60.56 87 LYS A N 1
ATOM 691 C CA . LYS A 1 87 ? 3.710 6.419 29.223 1.00 60.56 87 LYS A CA 1
ATOM 692 C C . LYS A 1 87 ? 4.442 5.150 29.674 1.00 60.56 87 LYS A C 1
ATOM 694 O O . LYS A 1 87 ? 5.575 4.952 29.258 1.00 60.56 87 LYS A O 1
ATOM 699 N N . GLY A 1 88 ? 3.781 4.256 30.418 1.00 58.53 88 GLY A N 1
ATOM 700 C CA . GLY A 1 88 ? 4.331 2.959 30.845 1.00 58.53 88 GLY A CA 1
ATOM 701 C C . GLY A 1 88 ? 4.691 2.000 29.698 1.00 58.53 88 GLY A C 1
ATOM 702 O O . GLY A 1 88 ? 5.736 1.350 29.747 1.00 58.53 88 GLY A O 1
ATOM 703 N N . ILE A 1 89 ? 3.878 1.941 28.636 1.00 58.69 89 ILE A N 1
ATOM 704 C CA . ILE A 1 89 ? 4.151 1.085 27.462 1.00 58.69 89 ILE A CA 1
ATOM 705 C C . ILE A 1 89 ? 5.312 1.630 26.623 1.00 58.69 89 ILE A C 1
ATOM 707 O O . ILE A 1 89 ? 6.118 0.845 26.121 1.00 58.69 89 ILE A O 1
ATOM 711 N N . LYS A 1 90 ? 5.449 2.959 26.510 1.00 53.97 90 LYS A N 1
ATOM 712 C CA . LYS A 1 90 ? 6.580 3.580 25.803 1.00 53.97 90 LYS A CA 1
ATOM 713 C C . LYS A 1 90 ? 7.929 3.168 26.416 1.00 53.97 90 LYS A C 1
ATOM 715 O O . LYS A 1 90 ? 8.871 2.937 25.668 1.00 53.97 90 LYS A O 1
ATOM 720 N N . TRP A 1 91 ? 7.994 2.980 27.740 1.00 48.97 91 TRP A N 1
ATOM 721 C CA . TRP A 1 91 ? 9.186 2.456 28.425 1.00 48.97 91 TRP A CA 1
ATOM 722 C C . TRP A 1 91 ? 9.406 0.952 28.191 1.00 48.97 91 TRP A C 1
ATOM 724 O O . TRP A 1 91 ? 10.538 0.541 27.982 1.00 48.97 91 TRP A O 1
ATOM 734 N N . LYS A 1 92 ? 8.348 0.127 28.139 1.00 47.03 92 LYS A N 1
ATOM 735 C CA . LYS A 1 92 ? 8.453 -1.327 27.864 1.00 47.03 92 LYS A CA 1
ATOM 736 C C . LYS A 1 92 ? 8.883 -1.652 26.428 1.00 47.03 92 LYS A C 1
ATOM 738 O O . LYS A 1 92 ? 9.519 -2.670 26.193 1.00 47.03 92 LYS A O 1
ATOM 743 N N . ARG A 1 93 ? 8.538 -0.799 25.459 1.00 47.88 93 ARG A N 1
ATOM 744 C CA . ARG A 1 93 ? 9.002 -0.912 24.063 1.00 47.88 93 ARG A CA 1
ATOM 745 C C . ARG A 1 93 ? 10.425 -0.365 23.870 1.00 47.88 93 ARG A C 1
ATOM 747 O O . ARG A 1 93 ? 11.0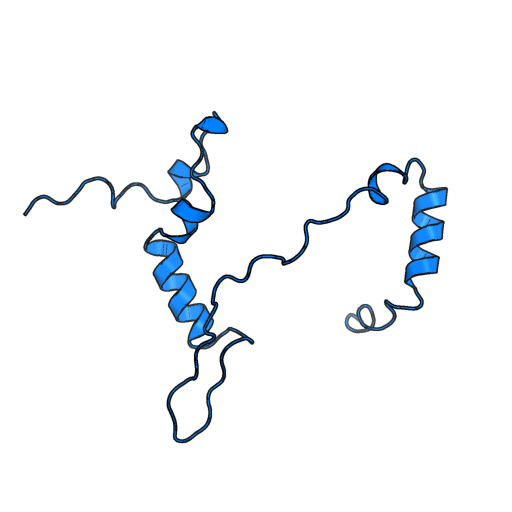01 -0.559 22.805 1.00 47.88 93 ARG A O 1
ATOM 754 N N . SER A 1 94 ? 10.988 0.298 24.885 1.00 41.78 94 SER A N 1
ATOM 755 C CA . SER A 1 94 ? 12.325 0.896 24.835 1.00 41.78 94 SER A CA 1
ATOM 756 C C . SER A 1 94 ? 13.451 -0.141 24.802 1.00 41.78 94 SER A C 1
ATOM 758 O O . SER A 1 94 ? 14.529 0.198 24.335 1.00 41.78 94 SER A O 1
ATOM 760 N N . ASP A 1 95 ? 13.206 -1.400 25.175 1.00 48.84 95 ASP A N 1
ATOM 761 C CA . ASP A 1 95 ? 14.216 -2.467 25.062 1.00 48.84 95 ASP A CA 1
ATOM 762 C C . ASP A 1 95 ? 14.388 -2.992 23.616 1.00 48.84 95 ASP A C 1
ATOM 764 O O . ASP A 1 95 ? 15.318 -3.742 23.341 1.00 48.84 95 ASP A O 1
ATOM 768 N N . TYR A 1 96 ? 13.530 -2.575 22.668 1.00 47.28 96 TYR A N 1
ATOM 769 C CA . TYR A 1 96 ? 13.611 -2.963 21.245 1.00 47.28 96 TYR A CA 1
ATOM 770 C C . TYR A 1 96 ? 13.618 -1.779 20.255 1.00 47.28 96 TYR A C 1
ATOM 772 O O . TYR A 1 96 ? 13.685 -1.994 19.047 1.00 47.28 96 TYR A O 1
ATOM 780 N N . VAL A 1 97 ? 13.556 -0.524 20.723 1.00 48.16 97 VAL A N 1
ATOM 781 C CA . VAL A 1 97 ? 13.490 0.683 19.863 1.00 48.16 97 VAL A CA 1
ATOM 782 C C . VAL A 1 97 ? 14.613 1.681 20.203 1.00 48.16 97 VAL A C 1
ATOM 784 O O . VAL A 1 97 ? 14.441 2.890 20.117 1.00 48.16 97 VAL A O 1
ATOM 787 N N . LEU A 1 98 ? 15.802 1.187 20.557 1.00 44.09 98 LEU A N 1
ATOM 788 C CA . LEU A 1 98 ? 17.035 1.991 20.628 1.00 44.09 98 LEU A CA 1
ATOM 789 C C . LEU A 1 98 ? 17.825 1.971 19.306 1.00 44.09 98 LEU A C 1
ATOM 791 O O . LEU A 1 98 ? 19.046 1.926 19.318 1.00 44.09 98 LEU A O 1
ATOM 795 N N . LEU A 1 99 ? 17.152 1.972 18.150 1.00 46.16 99 LEU A N 1
ATOM 796 C CA . LEU A 1 99 ? 17.842 2.040 16.847 1.00 46.16 99 LEU A CA 1
ATOM 797 C C . LEU A 1 99 ? 17.317 3.114 15.885 1.00 46.16 99 LEU A C 1
ATOM 799 O O . LEU A 1 99 ? 17.881 3.269 14.809 1.00 46.16 99 LEU A O 1
ATOM 803 N N . TYR A 1 100 ? 16.281 3.884 16.238 1.00 43.75 100 TYR A N 1
ATOM 804 C CA . TYR A 1 100 ? 15.673 4.840 15.292 1.00 43.75 100 TYR A CA 1
ATOM 805 C C . TYR A 1 100 ? 15.577 6.293 15.768 1.00 43.75 100 TYR A C 1
ATOM 807 O O . TYR A 1 100 ? 15.005 7.114 15.059 1.00 43.75 100 TYR A O 1
ATOM 815 N N . PHE A 1 101 ? 16.153 6.650 16.918 1.00 40.75 101 PHE A N 1
ATOM 816 C CA . PHE A 1 101 ? 16.131 8.039 17.408 1.00 40.75 101 PHE A CA 1
ATOM 817 C C . PHE A 1 101 ? 17.523 8.664 17.573 1.00 40.75 101 PHE A C 1
ATOM 819 O O . PHE A 1 101 ? 17.679 9.627 18.316 1.00 40.75 101 PHE A O 1
ATOM 826 N N . GLU A 1 102 ? 18.534 8.132 16.879 1.00 39.97 102 GLU A N 1
ATOM 827 C CA . GLU A 1 102 ? 19.905 8.668 16.903 1.00 39.97 102 GLU A CA 1
ATOM 828 C C . GLU A 1 102 ? 20.352 9.273 15.558 1.00 39.97 102 GLU A C 1
ATOM 830 O O . GLU A 1 102 ? 21.539 9.425 15.295 1.00 39.97 102 GLU A O 1
ATOM 835 N N . ILE A 1 103 ? 19.405 9.674 14.702 1.00 38.31 103 ILE A N 1
ATOM 836 C CA . ILE A 1 103 ? 19.694 10.528 13.540 1.00 38.31 103 ILE A CA 1
ATOM 837 C C . ILE A 1 103 ? 18.750 11.726 13.592 1.00 38.31 103 ILE A C 1
ATOM 839 O O . ILE A 1 103 ? 17.602 11.659 13.161 1.00 38.31 103 ILE A O 1
ATOM 843 N N . GLY A 1 104 ? 19.239 12.812 14.179 1.00 43.62 104 GLY A N 1
ATOM 844 C CA . GLY A 1 104 ? 18.506 14.070 14.291 1.00 43.62 104 GLY A CA 1
ATOM 845 C C . GLY A 1 104 ? 19.048 14.969 15.396 1.00 43.62 104 GLY A C 1
ATOM 846 O O . GLY A 1 104 ? 18.269 15.475 16.199 1.00 43.62 104 GLY A O 1
ATOM 847 N N . LYS A 1 105 ? 20.374 15.112 15.470 1.00 40.69 105 LYS A N 1
ATOM 848 C CA . LYS A 1 105 ? 21.012 16.297 16.046 1.00 40.69 105 LYS A CA 1
ATOM 849 C C . LYS A 1 105 ? 21.507 17.166 14.906 1.00 40.69 105 LYS A C 1
ATOM 851 O O . LYS A 1 105 ? 21.968 16.568 13.909 1.00 40.69 105 LYS A O 1
#

Sequence (105 aa):
MGRNKTSQIPVNFQMLVFDPAKRISVVDALAHPYLEEGRLRYHSCMCKCCYSSPPAARHYSPDLEPTAPHAFHDSWERKLATVHQVKGIKWKRSDYVLLYFEIGK

Solvent-accessible surface area (backbone atoms only — not comparable to full-atom values): 7093 Å² total; per-residue (Å²): 135,84,79,68,78,76,82,72,67,58,69,71,68,40,62,68,39,88,53,71,90,71,30,61,49,72,69,63,53,60,70,31,69,77,46,45,58,50,50,54,52,38,58,73,76,70,46,88,73,34,55,71,52,87,96,52,73,70,47,74,49,96,64,90,77,81,71,78,93,61,81,84,82,57,75,66,65,78,65,56,83,44,73,71,55,50,55,54,49,58,58,68,49,48,86,79,58,84,81,77,83,84,81,84,129

Organism: Eumeta v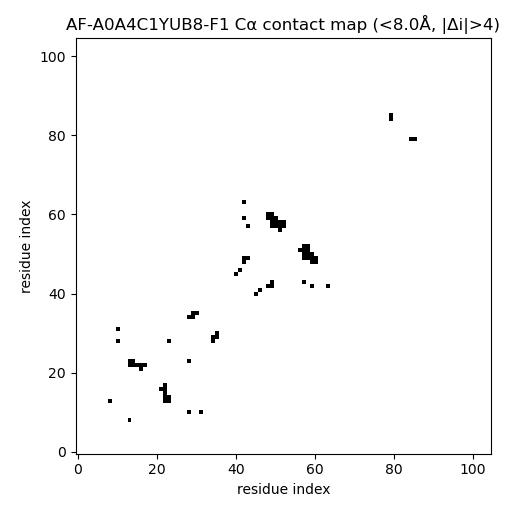ariegata (NCBI:txid151549)

Nearest PDB structures (foldseek):
  5gjr-assembly1_P  TM=2.488E-01  e=9.760E+00  Homo sapiens